Protein AF-M7NNL8-F1 (afdb_monomer)

Solvent-accessible surface area (backbone atoms only — not comparable to full-atom values): 3894 Å² total; per-residue (Å²): 131,81,76,80,66,65,54,90,77,38,74,89,45,34,68,50,48,54,52,44,49,50,48,62,68,58,50,75,73,44,70,76,69,52,66,54,51,59,48,50,52,51,41,53,52,44,54,51,47,53,52,49,54,49,45,50,56,58,51,53,60,74,74,57,132

Sequence (65 aa):
MHPPLSAHKHPDCYELMKELERCHESNLISHFFGKCNDLKKKVVKCLNQEVIEAFEKYCLCFIGH

Secondary structure (DSSP, 8-state):
------GGG-TTTHHHHHHHHHHHHS-THHHHTTHHHHHHHHHHHHHHHHHHHHHHHHHHHHH--

InterPro domains:
  IPR013892 Cytochrome c oxidase biogenesis protein Cmc1-like [PF08583] (1-52)

Mean predicted aligned error: 9.85 Å

Radius of gyration: 15.3 Å; Cα contacts (8 Å, |Δi|>4): 26; chains: 1; bounding box: 40×19×41 Å

Foldseek 3Di:
DPPPPPLVVQVPLNVLVVVLVVQVVVDCVSVPVCVSVVSVVVSVVSVVVVVVVVCCVVVVVVVDD

pLDDT: mean 71.62, std 12.87, range [46.69, 88.44]

Structure (mmCIF, N/CA/C/O backbone):
data_AF-M7NNL8-F1
#
_entry.id   AF-M7NNL8-F1
#
loop_
_atom_site.group_PDB
_atom_site.id
_atom_site.type_symbol
_atom_site.label_atom_id
_atom_site.label_alt_id
_atom_site.label_comp_id
_atom_site.label_asym_id
_atom_site.label_entity_id
_atom_site.label_seq_id
_atom_site.pdbx_PDB_ins_code
_atom_site.Cartn_x
_atom_site.Cartn_y
_atom_site.Cartn_z
_atom_site.occupancy
_atom_site.B_iso_or_equiv
_atom_site.auth_seq_id
_atom_site.auth_comp_id
_atom_site.auth_asym_id
_atom_site.auth_atom_id
_atom_site.pdbx_PDB_model_num
ATOM 1 N N . MET A 1 1 ? 15.744 -7.603 -2.100 1.00 50.62 1 MET A N 1
ATOM 2 C CA . MET A 1 1 ? 14.487 -8.364 -2.246 1.00 50.62 1 MET A CA 1
ATOM 3 C C . MET A 1 1 ? 13.820 -8.426 -0.883 1.00 50.62 1 MET A C 1
ATOM 5 O O . MET A 1 1 ? 14.406 -8.998 0.025 1.00 50.62 1 MET A O 1
ATOM 9 N N . HIS A 1 2 ? 12.672 -7.770 -0.701 1.00 46.69 2 HIS A N 1
ATOM 10 C CA . HIS A 1 2 ? 11.837 -8.068 0.463 1.00 46.69 2 HIS A CA 1
ATOM 11 C C . HIS A 1 2 ? 11.280 -9.483 0.235 1.00 46.69 2 HIS A C 1
ATOM 13 O O . HIS A 1 2 ? 10.858 -9.750 -0.894 1.00 46.69 2 HIS A O 1
ATOM 19 N N . PRO A 1 3 ? 11.320 -10.402 1.215 1.00 55.66 3 PRO A N 1
ATOM 20 C CA . PRO A 1 3 ? 10.642 -11.687 1.072 1.00 55.66 3 PRO A CA 1
ATOM 21 C C . PRO A 1 3 ? 9.175 -11.418 0.716 1.00 55.66 3 PRO A C 1
ATOM 23 O O . PRO A 1 3 ? 8.636 -10.404 1.180 1.00 55.66 3 PRO A O 1
ATOM 26 N N . PRO A 1 4 ? 8.542 -12.251 -0.128 1.00 56.91 4 PRO A N 1
ATOM 27 C CA . PRO A 1 4 ? 7.156 -12.036 -0.506 1.00 56.91 4 PRO A CA 1
ATOM 28 C C . PRO A 1 4 ? 6.345 -11.952 0.787 1.00 56.91 4 PRO A C 1
ATOM 30 O O . PRO A 1 4 ? 6.218 -12.944 1.509 1.00 56.91 4 PRO A O 1
ATOM 33 N N . LEU A 1 5 ? 5.835 -10.753 1.115 1.00 60.75 5 LEU A N 1
ATOM 34 C CA . LEU A 1 5 ? 4.707 -10.655 2.038 1.00 60.75 5 LEU A CA 1
ATOM 35 C C . LEU A 1 5 ? 3.710 -11.652 1.481 1.00 60.75 5 LEU A C 1
ATOM 37 O O . LEU A 1 5 ? 3.517 -11.660 0.267 1.00 60.75 5 LEU A O 1
ATOM 41 N N . SER A 1 6 ? 3.171 -12.536 2.315 1.00 60.00 6 SER A N 1
ATOM 42 C CA . SER A 1 6 ? 2.227 -13.547 1.855 1.00 60.00 6 SER A CA 1
ATOM 43 C C . SER A 1 6 ? 1.103 -12.837 1.100 1.00 60.00 6 SER A C 1
ATOM 45 O O . SER A 1 6 ? 0.189 -12.322 1.729 1.00 60.00 6 SER A O 1
ATOM 47 N N . ALA A 1 7 ? 1.197 -12.761 -0.231 1.00 60.25 7 ALA A N 1
ATOM 48 C CA . ALA A 1 7 ? 0.337 -11.913 -1.058 1.00 60.25 7 ALA A CA 1
ATOM 49 C C . ALA A 1 7 ? -1.127 -12.357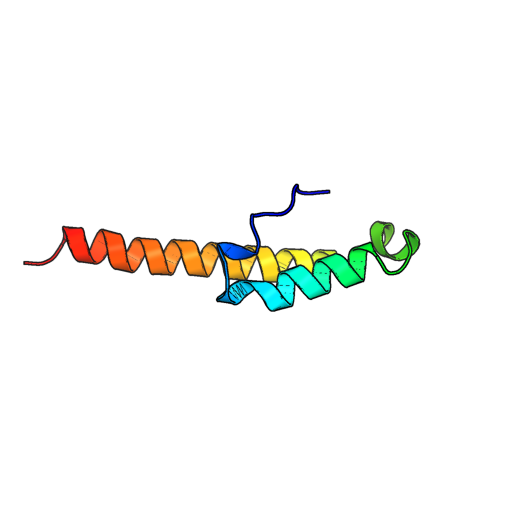 -0.932 1.00 60.25 7 ALA A C 1
ATOM 51 O O . ALA A 1 7 ? -2.055 -11.572 -1.048 1.00 60.25 7 ALA A O 1
ATOM 52 N N . HIS A 1 8 ? -1.308 -13.621 -0.551 1.00 62.38 8 HIS A N 1
ATOM 53 C CA . HIS A 1 8 ? -2.570 -14.236 -0.178 1.00 62.38 8 HIS A CA 1
ATOM 54 C C . HIS A 1 8 ? -3.226 -13.676 1.104 1.00 62.38 8 HIS A C 1
ATOM 56 O O . HIS A 1 8 ? -4.380 -13.982 1.375 1.00 62.38 8 HIS A O 1
ATOM 62 N N . LYS A 1 9 ? -2.517 -12.886 1.919 1.00 65.75 9 LYS A N 1
ATOM 63 C CA . LYS A 1 9 ? -3.064 -12.218 3.116 1.00 65.75 9 LYS A CA 1
ATOM 64 C C . LYS A 1 9 ? -3.550 -10.790 2.850 1.00 65.75 9 LYS A C 1
ATOM 66 O O . LYS A 1 9 ? -4.228 -10.245 3.709 1.00 65.75 9 LYS A O 1
ATOM 71 N N . HIS A 1 10 ? -3.217 -10.220 1.692 1.00 75.75 10 HIS A N 1
ATOM 72 C CA . HIS A 1 10 ? -3.460 -8.818 1.344 1.00 75.75 10 HIS A CA 1
ATOM 73 C C . HIS A 1 10 ? -4.150 -8.736 -0.028 1.00 75.75 10 HIS A C 1
ATOM 75 O O . HIS A 1 10 ? -3.518 -8.326 -1.007 1.00 75.75 10 HIS A O 1
ATOM 81 N N . PRO A 1 11 ? -5.411 -9.201 -0.146 1.00 74.31 11 PRO A N 1
ATOM 82 C CA . PRO A 1 11 ? -6.109 -9.266 -1.430 1.00 74.31 11 PRO A CA 1
ATOM 83 C C . PRO A 1 11 ? -6.283 -7.884 -2.075 1.00 74.31 11 PRO A C 1
ATOM 85 O O . PRO A 1 11 ? -6.240 -7.789 -3.298 1.00 74.31 11 PRO A O 1
ATOM 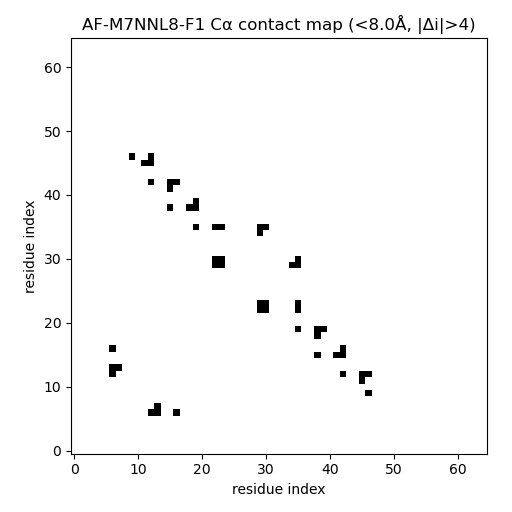88 N N . ASP A 1 12 ? -6.402 -6.821 -1.274 1.00 78.12 12 ASP A N 1
ATOM 89 C CA . ASP A 1 12 ? -6.577 -5.447 -1.761 1.00 78.12 12 ASP A CA 1
ATOM 90 C C . ASP A 1 12 ? -5.293 -4.897 -2.413 1.00 78.12 12 ASP A C 1
ATOM 92 O O . ASP A 1 12 ? -5.319 -4.222 -3.442 1.00 78.12 12 ASP A O 1
ATOM 96 N N . CYS A 1 13 ? -4.128 -5.277 -1.877 1.00 84.56 13 CYS A N 1
ATOM 97 C CA . CYS A 1 13 ? -2.823 -4.829 -2.368 1.00 84.56 13 CYS A CA 1
ATOM 98 C C . CYS A 1 13 ? -2.174 -5.783 -3.390 1.00 84.56 13 CYS A C 1
ATOM 100 O O . CYS 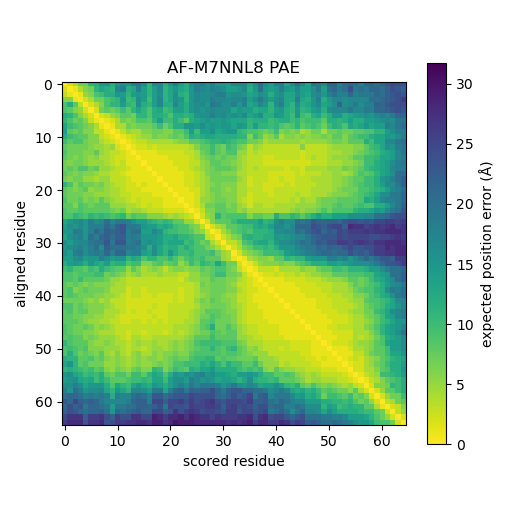A 1 13 ? -1.076 -5.497 -3.882 1.00 84.56 13 CYS A O 1
ATOM 102 N N . TYR A 1 14 ? -2.829 -6.900 -3.726 1.00 84.06 14 TYR A N 1
ATOM 103 C CA . TYR A 1 14 ? -2.273 -7.979 -4.553 1.00 84.06 14 TYR A CA 1
ATOM 104 C C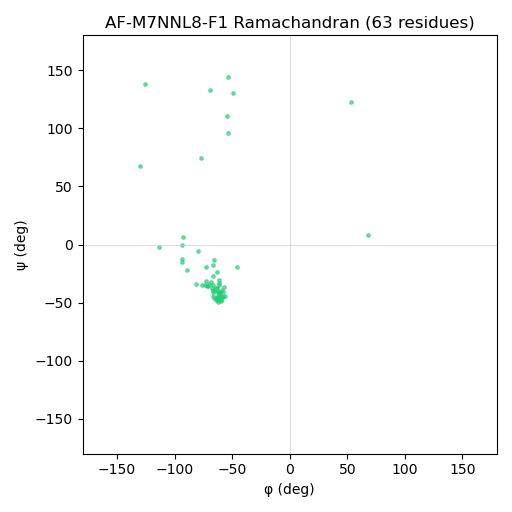 . TYR A 1 14 ? -1.826 -7.508 -5.946 1.00 84.06 14 TYR A C 1
ATOM 106 O O . TYR A 1 14 ? -0.713 -7.809 -6.382 1.00 84.06 14 TYR A O 1
ATOM 114 N N .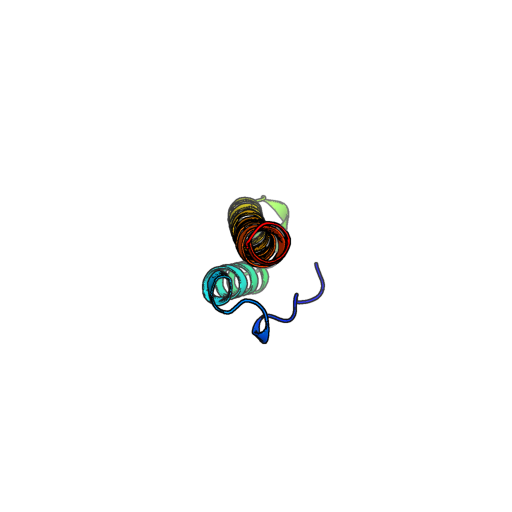 GLU A 1 15 ? -2.647 -6.707 -6.627 1.00 84.69 15 GLU A N 1
ATOM 115 C CA . GLU A 1 15 ? -2.349 -6.228 -7.985 1.00 84.69 15 GLU A CA 1
ATOM 116 C C . GLU A 1 15 ? -1.098 -5.330 -8.026 1.00 84.69 15 GLU A C 1
ATOM 118 O O . GLU A 1 15 ? -0.269 -5.447 -8.934 1.00 84.69 15 GLU A O 1
ATOM 123 N N . LEU A 1 16 ? -0.898 -4.490 -7.000 1.00 83.75 16 LEU A N 1
ATOM 124 C CA . LEU A 1 16 ? 0.293 -3.641 -6.866 1.00 83.75 16 LEU A CA 1
ATOM 125 C C . LEU A 1 16 ? 1.557 -4.471 -6.604 1.00 83.75 16 LEU A C 1
ATOM 127 O O . LEU A 1 16 ? 2.630 -4.152 -7.122 1.00 83.75 16 LEU A O 1
ATOM 131 N N . MET A 1 17 ? 1.439 -5.543 -5.816 1.00 81.69 17 MET A N 1
ATOM 132 C CA . MET A 1 17 ? 2.543 -6.470 -5.553 1.00 81.69 17 MET A CA 1
ATOM 133 C C . MET A 1 17 ? 2.940 -7.223 -6.824 1.00 81.69 17 MET A C 1
ATOM 135 O O . MET A 1 17 ? 4.122 -7.257 -7.161 1.00 81.69 17 MET A O 1
ATOM 139 N N . LYS A 1 18 ? 1.960 -7.714 -7.589 1.00 83.94 18 LYS A N 1
ATOM 140 C CA . LYS A 1 18 ? 2.184 -8.379 -8.880 1.00 83.94 18 LYS A CA 1
ATOM 141 C C . LYS A 1 18 ? 2.844 -7.453 -9.902 1.00 83.94 18 LYS A C 1
ATOM 143 O O . LYS A 1 18 ? 3.642 -7.887 -10.729 1.00 83.94 18 LYS A O 1
ATOM 148 N N . GLU A 1 19 ? 2.518 -6.165 -9.883 1.00 83.06 19 GLU A N 1
ATOM 149 C CA . GLU A 1 19 ? 3.174 -5.176 -10.742 1.00 83.06 19 GLU A CA 1
ATOM 150 C C . GLU A 1 19 ? 4.609 -4.866 -10.303 1.00 83.06 19 GLU A C 1
ATOM 152 O O . GLU A 1 19 ? 5.493 -4.702 -11.146 1.00 83.06 19 GLU A O 1
ATOM 157 N N . LEU A 1 20 ? 4.871 -4.860 -8.995 1.00 80.62 20 LEU A N 1
ATOM 158 C CA . LEU A 1 20 ? 6.225 -4.762 -8.455 1.00 80.62 20 LEU A CA 1
ATOM 159 C C . LEU A 1 20 ? 7.068 -5.998 -8.814 1.00 80.62 20 LEU A C 1
ATOM 161 O O . LEU A 1 20 ? 8.234 -5.847 -9.174 1.00 80.62 20 LEU A O 1
ATOM 165 N N . GLU A 1 21 ? 6.481 -7.196 -8.773 1.00 80.19 21 GLU A N 1
ATOM 166 C CA . GLU A 1 21 ? 7.125 -8.437 -9.222 1.00 80.19 21 GLU A CA 1
ATOM 167 C C . GLU A 1 21 ? 7.452 -8.383 -10.714 1.00 80.19 21 GLU A C 1
ATOM 169 O O . GLU A 1 21 ? 8.613 -8.562 -11.076 1.00 80.19 21 GLU A O 1
ATOM 174 N N . ARG A 1 22 ? 6.500 -7.969 -11.561 1.00 80.38 22 ARG A N 1
ATOM 175 C CA . ARG A 1 22 ? 6.758 -7.714 -12.989 1.00 80.38 22 ARG A CA 1
ATOM 176 C C . ARG A 1 22 ? 7.867 -6.676 -13.202 1.00 80.38 22 ARG A C 1
ATOM 178 O O . ARG A 1 22 ? 8.681 -6.825 -14.110 1.00 80.38 22 ARG A O 1
ATOM 185 N N . CYS A 1 23 ? 7.945 -5.646 -12.356 1.00 78.38 23 CYS A N 1
ATOM 186 C CA . CYS A 1 23 ? 9.020 -4.645 -12.396 1.00 78.38 23 CYS A CA 1
ATOM 187 C C . CYS A 1 23 ? 10.390 -5.244 -12.035 1.00 78.38 23 CYS A C 1
ATOM 189 O O . CYS A 1 23 ? 11.406 -4.843 -12.601 1.00 78.38 23 CYS A O 1
ATOM 191 N N . HIS A 1 24 ? 10.429 -6.212 -11.116 1.00 76.44 24 HIS A N 1
ATOM 192 C CA . HIS A 1 24 ? 11.647 -6.947 -10.772 1.00 76.44 24 HIS A CA 1
ATOM 193 C C . HIS A 1 24 ? 12.032 -7.997 -11.827 1.00 76.44 24 HIS A C 1
ATOM 195 O O . HIS A 1 24 ? 13.226 -8.182 -12.060 1.00 76.44 24 HIS A O 1
ATOM 201 N N . GLU A 1 25 ? 11.060 -8.649 -12.471 1.00 77.19 25 GLU A N 1
ATOM 202 C CA . GLU A 1 25 ? 11.279 -9.606 -13.568 1.00 77.19 25 GLU A CA 1
ATOM 203 C C . GLU A 1 25 ? 11.759 -8.916 -14.852 1.00 77.19 25 GLU A C 1
ATOM 205 O O . GLU A 1 25 ? 12.574 -9.463 -15.596 1.00 77.19 25 GLU A O 1
ATOM 210 N N . SER A 1 26 ? 11.296 -7.688 -15.106 1.00 68.44 26 SER A N 1
ATOM 211 C CA . SER A 1 26 ? 11.622 -6.919 -16.306 1.00 68.44 26 SER A CA 1
ATOM 212 C C . SER A 1 26 ? 13.028 -6.302 -16.224 1.00 68.44 26 SER A C 1
ATOM 214 O O . SER A 1 26 ? 13.186 -5.096 -16.051 1.00 68.44 26 SER A O 1
ATOM 216 N N . ASN A 1 27 ? 14.042 -7.155 -16.398 1.00 61.62 27 ASN A N 1
ATOM 217 C CA . ASN A 1 27 ? 15.478 -6.889 -16.552 1.00 61.62 27 ASN A CA 1
ATOM 218 C C . ASN A 1 27 ? 16.134 -6.009 -15.458 1.00 61.62 27 ASN A C 1
ATOM 220 O O . ASN A 1 27 ? 15.820 -4.835 -15.264 1.00 61.62 27 ASN A O 1
ATOM 224 N N . LEU A 1 28 ? 17.169 -6.562 -14.817 1.00 57.28 28 LEU A N 1
ATOM 225 C CA . LEU A 1 28 ? 17.959 -6.016 -13.693 1.00 57.28 28 LEU A CA 1
ATOM 226 C C . LEU A 1 28 ? 18.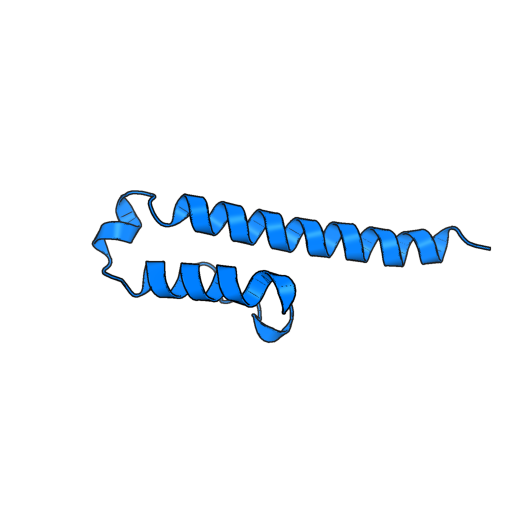413 -4.541 -13.819 1.00 57.28 28 LEU A C 1
ATOM 228 O O . LEU A 1 28 ? 18.699 -3.898 -12.812 1.00 57.28 28 LEU A O 1
ATOM 232 N N . ILE A 1 29 ? 18.441 -3.970 -15.025 1.00 52.97 29 ILE A N 1
ATOM 233 C CA . ILE A 1 29 ? 18.830 -2.574 -15.285 1.00 52.97 29 ILE A CA 1
ATOM 234 C C . ILE A 1 29 ? 17.801 -1.562 -14.733 1.00 52.97 29 ILE A C 1
ATOM 236 O O . ILE A 1 29 ? 18.192 -0.504 -14.238 1.00 52.97 29 ILE A O 1
ATOM 240 N N . SER A 1 30 ? 16.500 -1.886 -14.701 1.00 54.31 30 SER A N 1
ATOM 241 C CA . SER A 1 30 ? 15.481 -1.026 -14.055 1.00 54.31 30 SER A CA 1
ATOM 242 C C . SER A 1 30 ? 15.556 -1.046 -12.522 1.00 54.31 30 SER A C 1
ATOM 244 O O . SER A 1 30 ? 15.083 -0.112 -11.869 1.00 54.31 30 SER A O 1
ATOM 246 N N . HIS A 1 31 ? 16.192 -2.077 -11.952 1.00 53.25 31 HIS A N 1
ATOM 247 C CA . HIS A 1 31 ? 16.397 -2.251 -10.510 1.00 53.25 31 HIS A CA 1
ATOM 248 C C . HIS A 1 31 ? 17.346 -1.185 -9.933 1.00 53.25 31 HIS A C 1
ATOM 250 O O . HIS A 1 31 ? 17.220 -0.809 -8.770 1.00 53.25 31 HIS A O 1
ATOM 256 N N . PHE A 1 32 ? 18.257 -0.656 -10.760 1.00 50.12 32 PHE A N 1
ATOM 257 C CA . PHE A 1 32 ? 19.237 0.362 -10.365 1.00 50.12 32 PHE A CA 1
ATOM 258 C C . PHE A 1 32 ? 18.739 1.808 -10.527 1.00 50.12 32 PHE A C 1
ATOM 260 O O . PHE A 1 32 ? 19.228 2.702 -9.845 1.00 50.12 32 PHE A O 1
ATOM 267 N N . PHE A 1 33 ? 17.737 2.055 -11.377 1.00 55.25 33 PHE A N 1
ATOM 268 C CA . PHE A 1 33 ? 17.273 3.414 -11.703 1.00 55.25 33 PHE A CA 1
ATOM 269 C C . PHE A 1 33 ? 16.121 3.934 -10.829 1.00 55.25 33 PHE A C 1
ATOM 271 O O . PHE A 1 33 ? 15.555 4.988 -11.110 1.00 55.25 33 PHE A O 1
ATOM 278 N N . GLY A 1 34 ? 15.722 3.206 -9.781 1.00 64.88 34 GLY A N 1
ATOM 279 C CA . GLY A 1 34 ? 14.646 3.650 -8.889 1.00 64.88 34 GLY A CA 1
ATOM 280 C C . GLY A 1 34 ? 13.251 3.679 -9.532 1.00 64.88 34 GLY A C 1
ATOM 281 O O . GLY A 1 34 ? 12.305 4.128 -8.887 1.00 64.88 34 GLY A O 1
ATOM 282 N N . LYS A 1 35 ? 13.082 3.152 -10.756 1.00 66.88 35 LYS A N 1
ATOM 283 C CA . LYS A 1 35 ? 11.777 3.053 -11.439 1.00 66.88 35 LYS A CA 1
ATOM 284 C C . LYS A 1 35 ? 10.761 2.234 -10.640 1.00 66.88 35 LYS A C 1
ATOM 286 O O . LYS A 1 35 ? 9.606 2.629 -10.536 1.00 66.88 35 LYS A O 1
ATOM 291 N N . CYS A 1 36 ? 11.200 1.149 -10.0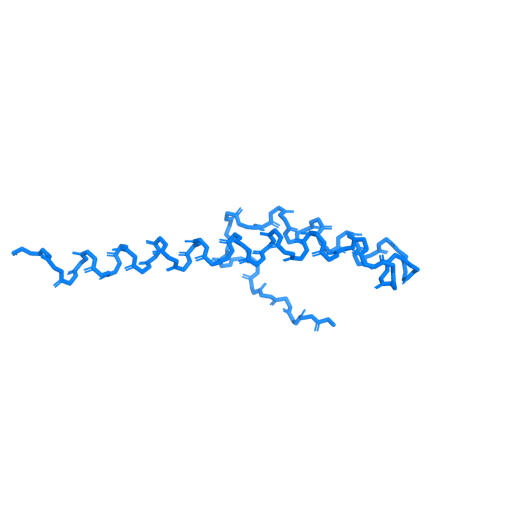03 1.00 74.62 36 CYS A N 1
ATOM 292 C CA . CYS A 1 36 ? 10.326 0.327 -9.162 1.00 74.62 36 CYS A CA 1
ATOM 293 C C . CYS A 1 36 ? 10.096 0.925 -7.754 1.00 74.62 36 CYS A C 1
ATOM 295 O O . CYS A 1 36 ? 9.301 0.390 -6.983 1.00 74.62 36 CYS A O 1
ATOM 297 N N . ASN A 1 37 ? 10.764 2.029 -7.383 1.00 78.62 37 ASN A N 1
ATOM 298 C CA . ASN A 1 37 ? 10.631 2.625 -6.048 1.00 78.62 37 ASN A CA 1
ATOM 299 C C . ASN A 1 37 ? 9.283 3.341 -5.854 1.00 78.62 37 ASN A C 1
ATOM 301 O O . ASN A 1 37 ? 8.757 3.355 -4.744 1.00 78.62 37 ASN A O 1
ATOM 305 N N . ASP A 1 38 ? 8.707 3.905 -6.920 1.00 83.19 38 ASP A N 1
ATOM 306 C CA . ASP A 1 38 ? 7.348 4.466 -6.883 1.00 83.19 38 ASP A CA 1
ATOM 307 C C . ASP A 1 38 ? 6.302 3.374 -6.608 1.00 83.19 38 ASP A C 1
ATOM 309 O O . ASP A 1 38 ? 5.495 3.490 -5.687 1.00 83.19 38 ASP A O 1
ATOM 313 N N . LEU A 1 39 ? 6.396 2.251 -7.327 1.00 82.12 39 LEU A N 1
ATOM 314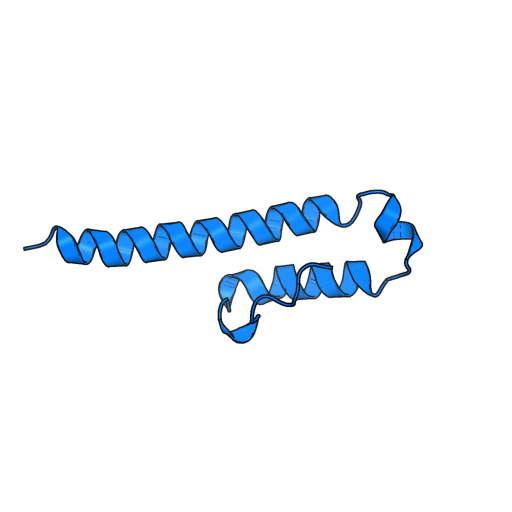 C CA . LEU A 1 39 ? 5.561 1.070 -7.099 1.00 82.12 39 LEU A CA 1
ATOM 315 C C . LEU A 1 39 ? 5.723 0.508 -5.689 1.00 82.12 39 LEU A C 1
ATOM 317 O O . LEU A 1 39 ? 4.735 0.248 -5.004 1.00 82.12 39 LEU A O 1
ATOM 321 N N . LYS A 1 40 ? 6.963 0.411 -5.205 1.00 82.44 40 LYS A N 1
ATOM 322 C CA . LYS A 1 40 ? 7.239 0.017 -3.822 1.00 82.44 40 LYS A CA 1
ATOM 323 C C . LYS A 1 40 ? 6.533 0.938 -2.818 1.00 82.44 40 LYS A C 1
ATOM 325 O O . LYS A 1 40 ? 5.937 0.445 -1.864 1.00 82.44 40 LYS A O 1
ATOM 330 N N . LYS A 1 41 ? 6.566 2.262 -3.021 1.00 85.75 41 LYS A N 1
ATOM 331 C CA . LYS A 1 41 ? 5.856 3.220 -2.152 1.00 85.75 41 LYS A CA 1
ATOM 332 C C . LYS A 1 41 ? 4.343 3.007 -2.181 1.00 85.75 41 LYS A C 1
ATOM 334 O O . LYS A 1 41 ? 3.717 3.084 -1.127 1.00 85.75 41 LYS A O 1
ATOM 339 N N . LYS A 1 42 ? 3.764 2.712 -3.349 1.00 86.75 42 LYS A N 1
ATOM 340 C CA . LYS A 1 42 ? 2.330 2.402 -3.488 1.00 86.75 42 LYS A CA 1
ATOM 341 C C . LYS A 1 42 ? 1.941 1.145 -2.712 1.00 86.75 42 LYS A C 1
ATOM 343 O O . LYS A 1 42 ? 0.973 1.190 -1.961 1.00 86.75 42 LYS A O 1
ATOM 348 N N . VAL A 1 43 ? 2.735 0.077 -2.816 1.00 86.62 43 VAL A N 1
ATOM 349 C CA . VAL A 1 43 ? 2.525 -1.164 -2.049 1.00 86.62 43 VAL A CA 1
ATOM 350 C C . VAL A 1 43 ? 2.571 -0.887 -0.542 1.00 86.62 43 VAL A C 1
ATOM 352 O O . VAL A 1 43 ? 1.644 -1.254 0.172 1.00 86.62 43 VAL A O 1
ATOM 355 N N . VAL A 1 44 ? 3.593 -0.170 -0.056 1.00 85.88 44 VAL A N 1
ATOM 356 C CA . VAL A 1 44 ? 3.714 0.189 1.373 1.00 85.88 44 VAL A CA 1
ATOM 357 C C . VAL A 1 44 ? 2.538 1.045 1.848 1.00 85.88 44 VAL A C 1
ATOM 359 O O . VAL A 1 44 ? 2.026 0.832 2.943 1.00 85.88 44 VAL A O 1
ATOM 362 N N . LYS A 1 45 ? 2.090 2.005 1.031 1.00 88.44 45 LYS A N 1
ATOM 363 C CA . LYS A 1 45 ? 0.925 2.836 1.352 1.00 88.44 45 LYS A CA 1
ATOM 364 C C . LYS A 1 45 ? -0.345 1.991 1.483 1.00 88.44 45 LYS A C 1
ATOM 366 O O . LYS A 1 45 ? -1.096 2.206 2.424 1.00 88.44 45 LYS A O 1
ATOM 371 N N . CYS A 1 46 ? -0.548 1.040 0.573 1.00 87.50 46 CYS A N 1
ATOM 372 C CA . CYS A 1 46 ? -1.694 0.135 0.593 1.00 87.50 46 CYS A CA 1
ATOM 373 C C . CYS A 1 46 ? -1.706 -0.735 1.862 1.00 87.50 46 CYS A C 1
ATOM 375 O O . CYS A 1 46 ? -2.677 -0.726 2.607 1.00 87.50 46 CYS A O 1
ATOM 377 N N . LEU A 1 47 ? -0.577 -1.371 2.189 1.00 85.00 47 LEU A N 1
ATOM 378 C CA . LEU A 1 47 ? -0.437 -2.196 3.397 1.00 85.00 47 LEU A CA 1
ATOM 379 C C . LEU A 1 47 ? -0.663 -1.402 4.690 1.00 85.00 47 LEU A C 1
ATOM 381 O O . LEU A 1 47 ? -1.310 -1.885 5.615 1.00 85.00 47 LEU A O 1
ATOM 385 N N . ASN A 1 48 ? -0.137 -0.176 4.767 1.00 86.50 48 ASN A N 1
ATOM 386 C CA . ASN A 1 48 ? -0.377 0.691 5.920 1.00 86.50 48 ASN A CA 1
ATOM 387 C C . ASN A 1 48 ? -1.858 1.048 6.058 1.00 86.50 48 ASN A C 1
ATOM 389 O O . ASN A 1 48 ? -2.352 1.103 7.179 1.00 86.50 48 ASN A O 1
ATOM 393 N N . GLN A 1 49 ? -2.559 1.267 4.943 1.00 87.38 49 GLN A N 1
ATOM 394 C CA . GLN A 1 49 ? -3.995 1.522 4.963 1.00 87.38 49 GLN A CA 1
ATOM 395 C C . GLN A 1 49 ? -4.755 0.306 5.501 1.00 87.38 49 GLN A C 1
ATOM 397 O O . GLN A 1 49 ? -5.549 0.474 6.417 1.00 87.38 49 GLN A O 1
ATOM 402 N N . GLU A 1 50 ? -4.437 -0.910 5.040 1.00 83.81 50 GLU A N 1
ATOM 403 C CA . GLU A 1 50 ? -5.057 -2.136 5.563 1.00 83.81 50 GLU A CA 1
ATOM 404 C C . GLU A 1 50 ? -4.835 -2.297 7.073 1.00 83.81 50 GLU A C 1
ATOM 406 O O . GLU A 1 50 ? -5.749 -2.683 7.798 1.00 83.81 50 GLU A O 1
ATOM 411 N N . VAL A 1 51 ? -3.634 -1.981 7.571 1.00 83.88 51 VAL A N 1
ATOM 412 C CA . VAL A 1 51 ? -3.338 -2.025 9.011 1.00 83.88 51 VAL A CA 1
ATOM 413 C C . VAL A 1 51 ? -4.123 -0.960 9.771 1.00 83.88 51 VAL A C 1
ATOM 415 O O . VAL A 1 51 ? -4.622 -1.260 10.850 1.00 83.88 51 VAL A O 1
ATOM 418 N N . ILE A 1 52 ? -4.253 0.254 9.233 1.00 84.25 52 ILE A N 1
ATOM 419 C CA . ILE A 1 52 ? -5.038 1.330 9.852 1.00 84.25 52 ILE A CA 1
ATOM 420 C C . ILE A 1 52 ? -6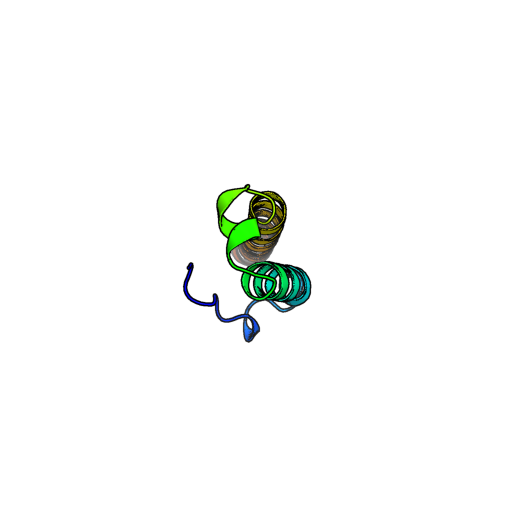.522 0.957 9.874 1.00 84.25 52 ILE A C 1
ATOM 422 O O . ILE A 1 52 ? -7.142 1.058 10.924 1.00 84.25 52 ILE A O 1
ATOM 426 N N . GLU A 1 53 ? -7.077 0.448 8.776 1.00 82.19 53 GLU A N 1
ATOM 427 C CA . GLU A 1 53 ? -8.478 0.020 8.700 1.00 82.19 53 GLU A CA 1
ATOM 428 C C . GLU A 1 53 ? -8.766 -1.196 9.588 1.00 82.19 53 GLU A C 1
ATOM 430 O O . GLU A 1 53 ? -9.807 -1.270 10.248 1.00 82.19 53 GLU A O 1
ATOM 435 N N . ALA A 1 54 ? -7.838 -2.155 9.644 1.00 79.44 54 ALA A N 1
ATOM 436 C CA . ALA A 1 54 ? -7.917 -3.260 10.589 1.00 79.44 54 ALA A CA 1
ATOM 437 C C . ALA A 1 54 ? -7.846 -2.728 12.024 1.00 79.44 54 ALA A C 1
ATOM 439 O O . ALA A 1 54 ? -8.665 -3.109 12.857 1.00 79.44 54 ALA A O 1
ATOM 440 N N . PHE A 1 55 ? -6.918 -1.815 12.311 1.00 77.00 55 PHE A N 1
ATOM 441 C CA . PHE A 1 55 ? -6.783 -1.201 13.623 1.00 77.00 55 PHE A CA 1
ATOM 442 C C . PHE A 1 55 ? -8.042 -0.426 14.015 1.00 77.00 55 PHE A C 1
ATOM 444 O O . PHE A 1 55 ? -8.499 -0.593 15.137 1.00 77.00 55 PHE A O 1
ATOM 451 N N . GLU A 1 56 ? -8.665 0.331 13.112 1.00 72.06 56 GLU A N 1
ATOM 452 C CA . GLU A 1 56 ? -9.949 0.986 13.366 1.00 72.06 56 GLU A CA 1
ATOM 453 C C . GLU A 1 56 ? -11.034 -0.039 13.689 1.00 72.06 56 GLU A C 1
ATOM 455 O O . GLU A 1 56 ? -11.690 0.103 14.715 1.00 72.06 56 GLU A O 1
ATOM 460 N N . LYS A 1 57 ? -11.176 -1.121 12.913 1.00 67.12 57 LYS A N 1
ATOM 461 C CA . LYS A 1 57 ? -12.135 -2.199 13.231 1.00 67.12 57 LYS A CA 1
ATOM 462 C C . LYS A 1 57 ? -11.881 -2.839 14.599 1.00 67.12 57 LYS A C 1
ATOM 464 O O . LYS A 1 57 ? -12.828 -3.050 15.355 1.00 67.12 57 LYS A O 1
ATOM 469 N N . TYR A 1 58 ? -10.629 -3.150 14.929 1.00 63.56 58 TYR A N 1
ATOM 470 C CA . TYR A 1 58 ? -10.274 -3.788 16.202 1.00 63.56 58 TYR A CA 1
ATOM 471 C C . TYR A 1 58 ? -10.369 -2.825 17.396 1.00 63.56 58 TYR A C 1
ATOM 473 O O . TYR A 1 58 ? -10.767 -3.242 18.481 1.00 63.56 58 TYR A O 1
ATOM 481 N N . CYS A 1 59 ? -10.050 -1.544 17.211 1.00 60.69 59 CYS A N 1
ATOM 482 C CA . CYS A 1 59 ? -10.089 -0.532 18.265 1.00 60.69 59 CYS A CA 1
ATOM 483 C C . CYS A 1 59 ? -11.517 0.003 18.484 1.00 60.69 59 CYS A C 1
ATOM 485 O O . CYS A 1 59 ? -11.922 0.201 19.626 1.00 60.69 59 CYS A O 1
ATOM 487 N N . LEU A 1 60 ? -12.341 0.111 17.430 1.00 55.53 60 LEU A N 1
ATOM 488 C CA . LEU A 1 60 ? -13.792 0.335 17.549 1.00 55.53 60 LEU A CA 1
ATOM 489 C C . LEU A 1 60 ? -14.480 -0.814 18.296 1.00 55.53 60 LEU A C 1
ATOM 491 O O . LEU A 1 60 ? -15.400 -0.566 19.069 1.00 55.53 60 LEU A O 1
ATOM 495 N N . CYS A 1 61 ? -13.991 -2.051 18.148 1.00 54.47 61 CYS A N 1
ATOM 496 C CA . CYS A 1 61 ? -14.461 -3.181 18.953 1.00 54.47 61 CYS A CA 1
ATOM 497 C C . CYS A 1 61 ? -14.099 -3.055 20.449 1.00 54.47 61 CYS A C 1
ATOM 499 O O . CYS A 1 61 ? -14.699 -3.741 21.270 1.00 54.47 61 CYS A O 1
ATOM 501 N N . PHE A 1 62 ? -13.138 -2.199 20.821 1.00 49.12 62 PHE A N 1
ATOM 502 C CA . PHE A 1 62 ? -12.735 -1.975 22.215 1.00 49.12 62 PHE A CA 1
ATOM 503 C C . PHE A 1 62 ? -13.478 -0.797 22.878 1.00 49.12 62 PHE A C 1
ATOM 505 O O . PHE A 1 62 ? -13.437 -0.671 24.100 1.00 49.12 62 PHE A O 1
ATOM 512 N N . ILE A 1 63 ? -14.149 0.067 22.096 1.00 64.31 63 ILE A N 1
ATOM 513 C CA . ILE A 1 63 ? -14.772 1.322 22.576 1.00 64.31 63 ILE A CA 1
ATOM 514 C C . ILE A 1 63 ? -16.318 1.316 22.479 1.00 64.31 63 ILE A C 1
ATOM 516 O O . ILE A 1 63 ? -16.961 2.252 22.945 1.00 64.31 63 ILE A O 1
ATOM 520 N N . GLY A 1 64 ? -16.960 0.267 21.956 1.00 58.69 64 GLY A N 1
ATOM 521 C CA . GLY A 1 64 ? -18.425 0.104 22.035 1.00 58.69 64 GLY A CA 1
ATOM 522 C C . GLY A 1 64 ? -18.798 -1.244 22.653 1.00 58.69 64 GLY A C 1
ATOM 523 O O . GLY A 1 64 ? -18.190 -2.248 22.303 1.00 58.69 64 GLY A O 1
ATOM 524 N N . HIS A 1 65 ? -19.784 -1.372 23.537 1.00 47.16 65 HIS A N 1
ATOM 525 C CA . HIS A 1 65 ? -20.793 -0.453 24.067 1.00 47.16 65 HIS A CA 1
ATOM 526 C C . HIS A 1 65 ? -21.396 -1.134 25.306 1.00 47.16 65 HIS A C 1
ATOM 528 O O . HIS A 1 65 ? -21.548 -2.379 25.250 1.00 47.16 65 HIS A O 1
#

Organism: Pneumocystis murina (strain B123) (NCBI:txid1069680)